Protein AF-A0A3B1AZQ3-F1 (afdb_monomer_lite)

Foldseek 3Di:
DQLVVLVVVQVVCVVVVQHWPDWPCSVVRAWIWTHRPVDIDIRHDPVVCVVVVCVVVVPDPPPPPPPPDPDD

Structure (mmCIF, N/CA/C/O backbone):
data_AF-A0A3B1AZQ3-F1
#
_entry.id   AF-A0A3B1AZQ3-F1
#
loop_
_atom_site.group_PDB
_atom_site.id
_atom_site.type_symbol
_atom_site.label_atom_id
_atom_site.label_alt_id
_atom_site.label_comp_id
_atom_site.label_asym_id
_atom_site.label_entity_id
_atom_site.label_seq_id
_atom_site.pdbx_PDB_ins_code
_atom_site.Cartn_x
_atom_site.Cartn_y
_atom_site.Cartn_z
_atom_site.occupancy
_atom_site.B_iso_or_equiv
_atom_site.auth_seq_id
_atom_site.auth_comp_id
_atom_site.auth_asym_id
_atom_site.auth_atom_id
_atom_site.pdbx_PDB_model_num
ATOM 1 N N . HIS A 1 1 ? -1.266 5.055 -12.697 1.00 83.31 1 HIS A N 1
ATOM 2 C CA . HIS A 1 1 ? -2.472 4.248 -12.388 1.00 83.31 1 HIS A CA 1
ATOM 3 C C . HIS A 1 1 ? -2.514 3.834 -10.913 1.00 83.31 1 HIS A C 1
ATOM 5 O O . HIS A 1 1 ? -3.540 4.030 -10.271 1.00 83.31 1 HIS A O 1
ATOM 11 N N . VAL A 1 2 ? -1.389 3.368 -10.351 1.00 94.50 2 VAL A N 1
ATOM 12 C CA . VAL A 1 2 ? -1.246 2.972 -8.934 1.00 94.50 2 VAL A CA 1
ATOM 13 C C . VAL A 1 2 ? -1.735 4.038 -7.955 1.00 94.50 2 VAL A C 1
ATOM 15 O O . VAL A 1 2 ? -2.614 3.744 -7.157 1.00 94.50 2 VAL A O 1
ATOM 18 N N . LYS A 1 3 ? -1.260 5.289 -8.062 1.00 94.12 3 LYS A N 1
ATOM 19 C CA . LYS A 1 3 ? -1.672 6.387 -7.165 1.00 94.12 3 LYS A CA 1
ATOM 20 C C . LYS A 1 3 ? -3.194 6.559 -7.084 1.00 94.12 3 LYS A C 1
ATOM 22 O O . LYS A 1 3 ? -3.753 6.694 -6.002 1.00 94.12 3 LYS A O 1
ATOM 27 N N . SER A 1 4 ? -3.877 6.518 -8.229 1.00 95.88 4 SER A N 1
ATOM 28 C CA . SER A 1 4 ? -5.335 6.666 -8.297 1.00 95.88 4 SER A CA 1
ATOM 29 C C . SER A 1 4 ? -6.072 5.459 -7.713 1.00 95.88 4 SER A C 1
ATOM 31 O O . SER A 1 4 ? -7.051 5.647 -6.996 1.00 95.88 4 SER A O 1
ATOM 33 N N . LEU A 1 5 ? -5.613 4.235 -7.994 1.00 97.12 5 LEU A N 1
ATOM 34 C CA . LEU A 1 5 ? -6.208 3.012 -7.445 1.00 97.12 5 LEU A CA 1
ATOM 35 C C . LEU A 1 5 ? -5.976 2.894 -5.936 1.00 97.12 5 LEU A C 1
ATOM 37 O O . LEU A 1 5 ? -6.935 2.727 -5.188 1.00 97.12 5 LEU A O 1
ATOM 41 N N . GLY A 1 6 ? -4.731 3.043 -5.486 1.00 97.25 6 GLY A N 1
ATOM 42 C CA . GLY A 1 6 ? -4.375 2.996 -4.071 1.00 97.25 6 GLY A CA 1
ATOM 43 C C . GLY A 1 6 ? -5.082 4.093 -3.273 1.00 97.25 6 GLY A C 1
ATOM 44 O O . GLY A 1 6 ? -5.728 3.808 -2.268 1.00 97.25 6 GLY A O 1
ATOM 45 N N . GLY A 1 7 ? -5.105 5.326 -3.789 1.00 96.94 7 GLY A N 1
ATOM 46 C CA . GLY A 1 7 ? -5.879 6.411 -3.182 1.00 96.94 7 GLY A CA 1
ATOM 47 C C . GLY A 1 7 ? -7.386 6.121 -3.121 1.00 96.94 7 GLY A C 1
ATOM 48 O O . GLY A 1 7 ? -8.055 6.512 -2.164 1.00 96.94 7 GLY A O 1
ATOM 49 N N . ASN A 1 8 ? -7.943 5.395 -4.100 1.00 97.94 8 ASN A N 1
ATOM 50 C CA . ASN A 1 8 ? -9.345 4.970 -4.063 1.00 97.94 8 ASN A CA 1
ATOM 51 C C . ASN A 1 8 ? -9.607 3.933 -2.964 1.00 97.94 8 ASN A C 1
ATOM 53 O O . ASN A 1 8 ? -10.630 4.033 -2.285 1.00 97.94 8 ASN A O 1
ATOM 57 N N . VAL A 1 9 ? -8.692 2.977 -2.775 1.00 97.81 9 VAL A N 1
ATOM 58 C CA . VAL A 1 9 ? -8.755 1.990 -1.685 1.00 97.81 9 VAL A CA 1
ATOM 59 C C . VAL A 1 9 ? -8.757 2.705 -0.337 1.00 97.81 9 VAL A C 1
ATOM 61 O O . VAL A 1 9 ? -9.688 2.511 0.442 1.00 97.81 9 VAL A O 1
ATOM 64 N N . VAL A 1 10 ? -7.806 3.616 -0.110 1.00 97.81 10 VAL A N 1
ATOM 65 C CA . VAL A 1 10 ? -7.722 4.434 1.112 1.00 97.81 10 VAL A CA 1
ATOM 66 C C . VAL A 1 10 ? -9.017 5.213 1.356 1.00 97.81 10 VAL A C 1
ATOM 68 O O . VAL A 1 10 ? -9.583 5.172 2.449 1.00 97.81 10 VAL A O 1
ATOM 71 N N . LEU A 1 11 ? -9.527 5.906 0.332 1.00 98.19 11 LEU A N 1
ATOM 72 C CA . LEU A 1 11 ? -10.757 6.690 0.444 1.00 98.19 11 LEU A CA 1
ATOM 73 C C . LEU A 1 11 ? -11.961 5.814 0.812 1.00 98.19 11 LEU A C 1
ATOM 75 O O . LEU A 1 11 ? -12.790 6.218 1.629 1.00 98.19 11 LEU A O 1
ATOM 79 N N . LYS A 1 12 ? -12.091 4.638 0.190 1.00 98.19 12 LYS A N 1
ATOM 80 C CA . LYS A 1 12 ? -13.202 3.715 0.449 1.00 98.19 12 LYS A CA 1
ATOM 81 C C . LYS A 1 12 ? -13.097 3.061 1.822 1.00 98.19 12 LYS A C 1
ATOM 83 O O . LYS A 1 12 ? -14.119 2.991 2.498 1.00 98.19 12 LYS A O 1
ATOM 88 N N . ALA A 1 13 ? -11.900 2.660 2.247 1.00 97.88 13 ALA A N 1
ATOM 89 C CA . ALA A 1 13 ? -11.663 2.135 3.589 1.00 97.88 13 ALA A CA 1
ATOM 90 C C . ALA A 1 13 ? -12.100 3.157 4.650 1.00 97.88 13 ALA A C 1
ATOM 92 O O . ALA A 1 13 ? -12.965 2.860 5.476 1.00 97.88 13 ALA A O 1
ATOM 93 N N . LYS A 1 14 ? -11.639 4.412 4.524 1.00 97.44 14 LYS A N 1
ATOM 94 C CA . LYS A 1 14 ? -12.018 5.513 5.428 1.00 97.44 14 LYS A CA 1
ATOM 95 C C . LYS A 1 14 ? -13.533 5.740 5.458 1.00 97.44 14 LYS A C 1
ATOM 97 O O . LYS A 1 14 ? -14.113 5.891 6.530 1.00 97.44 14 LYS A O 1
ATOM 102 N N . LYS A 1 15 ? -14.202 5.711 4.297 1.00 98.19 15 LYS A N 1
ATOM 103 C CA . LYS A 1 15 ? -15.673 5.818 4.204 1.00 98.19 15 LYS A CA 1
ATOM 104 C C . LYS A 1 15 ? -16.414 4.646 4.852 1.00 98.19 15 LYS A C 1
ATOM 106 O O . LYS A 1 15 ? -17.533 4.839 5.313 1.00 98.19 15 LYS A O 1
ATOM 111 N N . ALA A 1 16 ? -15.810 3.463 4.885 1.00 97.44 16 ALA A N 1
ATOM 112 C CA . ALA A 1 16 ? -16.351 2.284 5.553 1.00 97.44 16 ALA A CA 1
ATOM 113 C C . ALA A 1 16 ? -16.040 2.246 7.064 1.00 97.44 16 ALA A C 1
ATOM 115 O O . ALA A 1 16 ? -16.372 1.268 7.726 1.00 97.44 16 ALA A O 1
ATOM 116 N N . GLY A 1 17 ? -15.410 3.291 7.615 1.00 97.06 17 GLY A N 1
ATOM 117 C CA . GLY A 1 17 ? -15.016 3.349 9.024 1.00 97.06 17 GLY A CA 1
ATOM 118 C C . GLY A 1 17 ? -13.725 2.594 9.348 1.00 97.06 17 GLY A C 1
ATOM 119 O O . GLY A 1 17 ? -13.400 2.454 10.521 1.00 97.06 17 GLY A O 1
ATOM 120 N N . GLN A 1 18 ? -12.983 2.140 8.334 1.00 96.88 18 GLN A N 1
ATOM 121 C CA . GLN A 1 18 ? -11.701 1.458 8.495 1.00 96.88 18 GLN A CA 1
ATOM 122 C C . GLN A 1 18 ? -10.556 2.421 8.181 1.00 96.88 18 GLN A C 1
ATOM 124 O O . GLN A 1 18 ? -10.375 2.841 7.036 1.00 96.88 18 GLN A O 1
ATOM 129 N N . GLN A 1 19 ? -9.795 2.807 9.203 1.00 97.00 19 GLN A N 1
ATOM 130 C CA . GLN A 1 19 ? -8.602 3.630 9.015 1.00 97.00 19 GLN A CA 1
ATOM 131 C C . GLN A 1 19 ? -7.417 2.738 8.6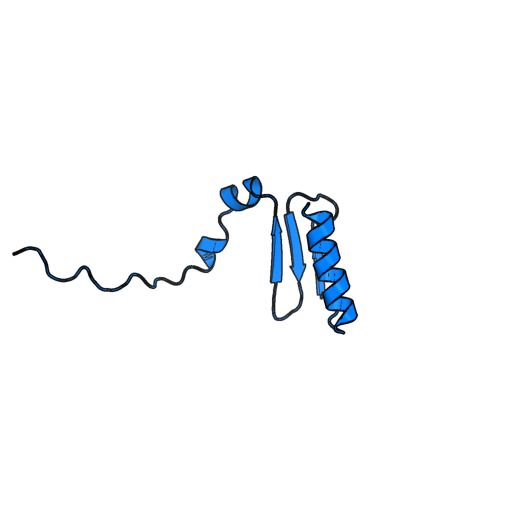40 1.00 97.00 19 GLN A C 1
ATOM 133 O O . GLN A 1 19 ? -7.119 1.821 9.404 1.00 97.00 19 GLN A O 1
ATOM 138 N N . PRO A 1 20 ? -6.731 2.999 7.511 1.00 97.62 20 PRO A N 1
ATOM 139 C CA . PRO A 1 20 ? -5.473 2.328 7.223 1.00 97.62 20 PRO A CA 1
ATOM 140 C C . PRO A 1 20 ? -4.469 2.552 8.356 1.00 97.62 20 PRO A C 1
ATOM 142 O O . PRO A 1 20 ? -4.340 3.672 8.858 1.00 97.62 20 PRO A O 1
ATOM 145 N N . LEU A 1 21 ? -3.760 1.494 8.739 1.00 98.06 21 LEU A N 1
ATOM 146 C CA . LEU A 1 21 ? -2.677 1.555 9.721 1.00 98.06 21 LEU A CA 1
ATOM 147 C C . LEU A 1 21 ? -1.413 2.176 9.113 1.00 98.06 21 LEU A C 1
ATOM 149 O O . LEU A 1 21 ? -0.659 2.851 9.812 1.00 98.06 21 LEU A O 1
ATOM 153 N N . GLY A 1 22 ? -1.218 1.987 7.806 1.00 97.38 22 GLY A N 1
ATOM 154 C CA . GLY A 1 22 ? -0.083 2.507 7.054 1.00 97.38 22 GLY A CA 1
ATOM 155 C C . GLY A 1 22 ? -0.383 2.645 5.562 1.00 97.38 22 GLY A C 1
ATOM 156 O O . GLY A 1 22 ? -1.167 1.885 4.990 1.00 97.38 22 GLY A O 1
ATOM 157 N N . GLU A 1 23 ? 0.249 3.637 4.937 1.00 97.50 23 GLU A N 1
ATOM 158 C CA . GLU A 1 23 ? 0.184 3.914 3.501 1.00 97.50 23 GLU A CA 1
ATOM 159 C C . GLU A 1 23 ? 1.617 4.188 3.004 1.00 97.50 23 GLU A C 1
ATOM 161 O O . GLU A 1 23 ? 2.231 5.180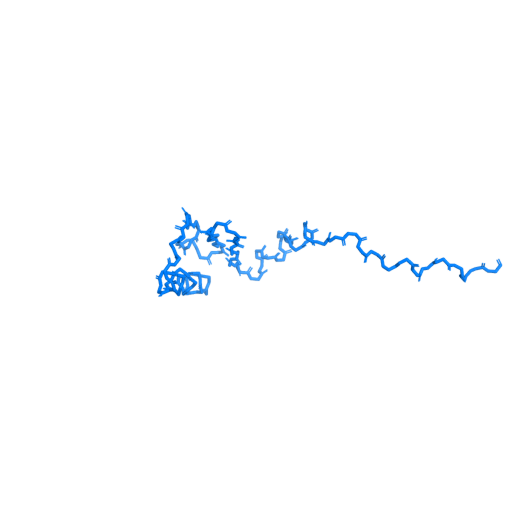 3.400 1.00 97.50 23 GLU A O 1
ATOM 166 N N . GLU A 1 24 ? 2.159 3.333 2.134 1.00 97.69 24 GLU A N 1
ATOM 167 C CA . GLU A 1 24 ? 3.517 3.472 1.589 1.00 97.69 24 GLU A CA 1
ATOM 168 C C . GLU A 1 24 ? 3.503 3.501 0.056 1.00 97.69 24 GLU A C 1
ATOM 170 O O . GLU A 1 24 ? 2.646 2.894 -0.586 1.00 97.69 24 GLU A O 1
ATOM 175 N N . GLY A 1 25 ? 4.444 4.228 -0.557 1.00 95.69 25 GLY A N 1
ATOM 176 C CA . GLY A 1 25 ? 4.681 4.197 -2.010 1.00 95.69 25 GLY A CA 1
ATOM 177 C C . GLY A 1 25 ? 3.604 4.837 -2.907 1.00 95.69 25 GLY A C 1
ATOM 178 O O . GLY A 1 25 ? 3.802 4.957 -4.119 1.00 95.69 25 GLY A O 1
ATOM 179 N N . LEU A 1 26 ? 2.493 5.329 -2.341 1.00 93.25 26 LEU A N 1
ATOM 180 C CA . LEU A 1 26 ? 1.394 5.965 -3.090 1.00 93.25 26 LEU A CA 1
ATOM 181 C C . LEU A 1 26 ? 1.846 7.123 -3.991 1.00 93.25 26 LEU A C 1
ATOM 183 O O . LEU A 1 26 ? 1.325 7.276 -5.099 1.00 93.25 26 LEU A O 1
ATOM 187 N N . ASP A 1 27 ? 2.800 7.933 -3.530 1.00 92.75 27 ASP A N 1
ATOM 188 C CA . ASP A 1 27 ? 3.303 9.077 -4.293 1.00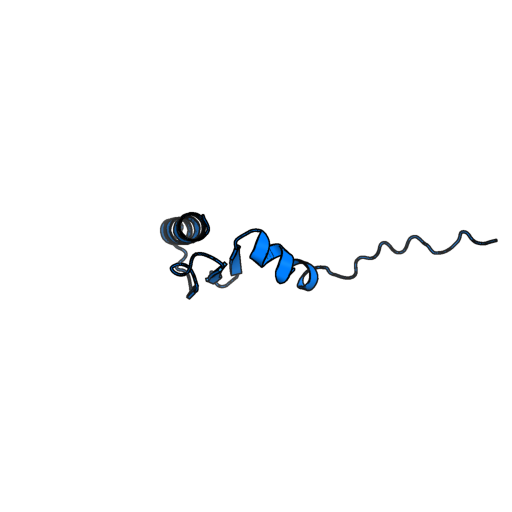 92.75 27 ASP A CA 1
ATOM 189 C C . ASP A 1 27 ? 4.290 8.689 -5.394 1.00 92.75 27 ASP A C 1
ATOM 191 O O . ASP A 1 27 ? 4.295 9.341 -6.437 1.00 92.75 27 ASP A O 1
ATOM 195 N N . ALA A 1 28 ? 5.064 7.615 -5.198 1.00 92.75 28 ALA A N 1
ATOM 196 C CA . ALA A 1 28 ? 5.985 7.093 -6.206 1.00 92.75 28 ALA A CA 1
ATOM 197 C C . ALA A 1 28 ? 5.225 6.492 -7.399 1.00 92.75 28 ALA A C 1
ATOM 199 O O . ALA A 1 28 ? 5.631 6.647 -8.546 1.00 92.75 28 ALA A O 1
ATOM 200 N N . GLY A 1 29 ? 4.077 5.854 -7.144 1.00 91.31 29 GLY A N 1
ATOM 201 C CA . GLY A 1 29 ? 3.157 5.420 -8.199 1.00 91.31 29 GLY A CA 1
ATOM 202 C C . GLY A 1 29 ? 3.598 4.181 -8.987 1.00 91.31 29 GLY A C 1
ATOM 203 O O . GLY A 1 29 ? 2.927 3.823 -9.957 1.00 91.31 29 GLY A O 1
ATOM 204 N N . GLU A 1 30 ? 4.667 3.513 -8.559 1.00 95.25 30 GLU A N 1
ATOM 205 C CA . GLU A 1 30 ? 5.132 2.236 -9.111 1.00 95.25 30 G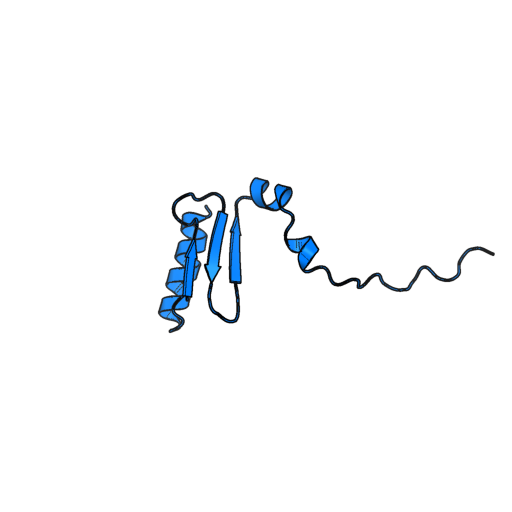LU A CA 1
ATOM 206 C C . GLU A 1 30 ? 4.584 1.046 -8.319 1.00 95.25 30 GLU A C 1
ATOM 208 O O . GLU A 1 30 ? 4.058 0.094 -8.898 1.00 95.25 30 GLU A O 1
ATOM 213 N N . TRP A 1 31 ? 4.635 1.149 -6.992 1.00 97.31 31 TRP A N 1
ATOM 214 C CA . TRP A 1 31 ? 4.122 0.172 -6.044 1.00 97.31 31 TRP A CA 1
ATOM 215 C C . TRP A 1 31 ? 3.668 0.905 -4.783 1.00 97.31 31 TRP A C 1
ATOM 217 O O . TRP A 1 31 ? 4.421 1.685 -4.208 1.00 97.31 31 TRP A O 1
ATOM 227 N N . ALA A 1 32 ? 2.423 0.675 -4.383 1.00 97.94 32 ALA A N 1
ATOM 228 C CA . ALA A 1 32 ? 1.871 1.113 -3.117 1.00 97.94 32 ALA A CA 1
ATOM 229 C C . ALA A 1 32 ? 1.464 -0.078 -2.243 1.00 97.94 32 ALA A C 1
ATOM 231 O O . ALA A 1 32 ? 0.919 -1.070 -2.744 1.00 97.94 32 ALA A O 1
ATOM 232 N N . LEU A 1 33 ? 1.684 0.068 -0.939 1.00 98.12 33 LEU A N 1
ATOM 233 C CA . LEU A 1 33 ? 1.222 -0.845 0.100 1.00 98.12 33 LEU A CA 1
ATOM 234 C C . LEU A 1 33 ? 0.251 -0.092 1.008 1.00 98.12 33 LEU A C 1
ATOM 236 O O . LEU A 1 33 ? 0.523 1.034 1.427 1.00 98.12 33 LEU A O 1
ATOM 240 N N . ILE A 1 34 ? -0.899 -0.704 1.278 1.00 98.38 34 ILE A N 1
ATOM 241 C CA . ILE A 1 34 ? -1.913 -0.162 2.183 1.00 98.38 34 ILE A CA 1
ATOM 242 C C . ILE A 1 34 ? -2.211 -1.230 3.223 1.00 98.38 34 ILE A C 1
ATOM 244 O O . ILE A 1 34 ? -2.726 -2.300 2.887 1.00 98.38 34 ILE A O 1
ATOM 248 N N . ASP A 1 35 ? -1.892 -0.927 4.473 1.00 98.19 35 ASP A N 1
ATOM 249 C CA . ASP A 1 35 ? -2.148 -1.803 5.608 1.00 98.19 35 ASP A CA 1
ATOM 250 C C . ASP A 1 35 ? -3.524 -1.480 6.209 1.00 98.19 35 ASP A C 1
ATOM 252 O O . ASP A 1 35 ? -3.778 -0.348 6.630 1.00 98.19 35 ASP A O 1
ATOM 256 N N . LEU A 1 36 ? -4.426 -2.465 6.216 1.00 98.00 36 LEU A N 1
ATOM 257 C CA . LEU A 1 36 ? -5.769 -2.381 6.799 1.00 98.00 36 LEU A CA 1
ATOM 258 C C . LEU A 1 36 ? -5.915 -3.275 8.048 1.00 98.00 36 LEU A C 1
ATOM 260 O O . LEU A 1 36 ? -7.039 -3.580 8.447 1.00 98.00 36 LEU A O 1
ATOM 264 N N . GLY A 1 37 ? -4.809 -3.716 8.653 1.00 95.81 37 GLY A N 1
ATOM 265 C CA . GLY A 1 37 ? -4.782 -4.616 9.807 1.00 95.81 37 GLY A CA 1
ATOM 266 C C . GLY A 1 37 ? -4.915 -6.080 9.399 1.00 95.81 37 GLY A C 1
ATOM 267 O O . GLY A 1 37 ? -3.918 -6.786 9.289 1.00 95.81 37 GLY A O 1
ATOM 268 N N . ASP A 1 38 ? -6.143 -6.535 9.147 1.00 95.31 38 ASP A N 1
ATOM 269 C CA . ASP A 1 38 ? -6.407 -7.937 8.775 1.00 95.31 38 ASP A CA 1
ATOM 270 C C . ASP A 1 38 ? -6.054 -8.240 7.308 1.00 95.31 38 ASP A C 1
ATOM 272 O O . ASP A 1 38 ? -5.911 -9.396 6.909 1.00 95.31 38 ASP A O 1
ATOM 276 N N . VAL A 1 39 ? -5.949 -7.196 6.481 1.00 96.00 39 VAL A N 1
ATOM 277 C CA . VAL A 1 39 ? -5.683 -7.288 5.043 1.00 96.00 39 VAL A CA 1
ATOM 278 C C . VAL A 1 39 ? -4.609 -6.280 4.658 1.00 96.00 39 VAL A C 1
ATOM 280 O O . VAL A 1 39 ? -4.709 -5.101 4.990 1.00 96.00 39 VAL A O 1
ATOM 283 N N . VAL A 1 40 ? -3.627 -6.722 3.871 1.00 96.69 40 VAL A N 1
ATOM 284 C CA . VAL A 1 40 ? -2.628 -5.845 3.249 1.00 96.69 40 VAL A CA 1
ATOM 285 C C . VAL A 1 40 ? -2.865 -5.796 1.744 1.00 96.69 40 VAL A C 1
ATOM 287 O O . VAL A 1 40 ? -2.840 -6.820 1.057 1.00 96.69 40 VAL A O 1
ATOM 290 N N . VAL A 1 41 ? -3.092 -4.597 1.210 1.00 97.75 41 VAL A N 1
ATOM 291 C CA . VAL A 1 41 ? -3.363 -4.385 -0.215 1.00 97.75 41 VAL A CA 1
ATOM 292 C C . VAL A 1 41 ? -2.092 -3.924 -0.918 1.00 97.75 41 VAL A C 1
ATOM 294 O O . VAL A 1 41 ? -1.537 -2.877 -0.593 1.00 97.75 41 VAL A O 1
ATOM 297 N N . HIS A 1 42 ? -1.678 -4.677 -1.934 1.00 97.81 42 HIS A N 1
ATOM 298 C CA . HIS A 1 42 ? -0.573 -4.319 -2.817 1.00 97.81 42 HIS A CA 1
ATOM 299 C C . HIS A 1 42 ? -1.127 -3.803 -4.150 1.00 97.81 42 HIS A C 1
ATOM 301 O O . HIS A 1 42 ? -1.857 -4.513 -4.844 1.00 97.81 42 HIS A O 1
ATOM 307 N N . VAL A 1 43 ? -0.784 -2.571 -4.527 1.00 97.56 43 VAL A N 1
ATOM 308 C CA . VAL A 1 43 ? -1.157 -1.975 -5.820 1.00 97.56 43 VAL A CA 1
ATOM 309 C C . VAL A 1 43 ? 0.118 -1.668 -6.587 1.00 97.56 43 VAL A C 1
ATOM 311 O O . VAL A 1 43 ? 0.914 -0.849 -6.147 1.00 97.56 43 VAL A O 1
ATOM 314 N N . MET A 1 44 ? 0.317 -2.299 -7.737 1.00 97.12 44 MET A N 1
ATOM 315 C CA . MET A 1 44 ? 1.594 -2.266 -8.453 1.00 97.12 44 MET A CA 1
ATOM 316 C C . MET A 1 44 ? 1.398 -2.144 -9.964 1.00 97.12 44 MET A C 1
ATOM 318 O O . MET A 1 44 ? 0.349 -2.520 -10.498 1.00 97.12 44 MET A O 1
ATOM 322 N N . GLN A 1 45 ? 2.395 -1.586 -10.651 1.00 96.62 45 GLN A N 1
ATOM 323 C CA . GLN A 1 45 ? 2.463 -1.652 -12.111 1.00 96.62 45 GLN A CA 1
ATOM 324 C C . GLN A 1 45 ? 2.697 -3.102 -12.576 1.00 96.62 45 GLN A C 1
ATOM 326 O O . GLN A 1 45 ? 3.341 -3.858 -11.848 1.00 96.62 45 GLN A O 1
ATOM 331 N N . PRO A 1 46 ? 2.217 -3.495 -13.775 1.00 96.38 46 PRO A N 1
ATOM 332 C CA . PRO A 1 46 ? 2.398 -4.857 -14.285 1.00 96.38 46 PRO A CA 1
ATOM 333 C C . PRO A 1 46 ? 3.863 -5.311 -14.294 1.00 96.38 46 PRO A C 1
ATOM 335 O O . PRO A 1 46 ? 4.172 -6.377 -13.788 1.00 96.38 46 PRO A O 1
ATOM 338 N N . GLU A 1 47 ? 4.778 -4.453 -14.744 1.00 96.75 47 GLU A N 1
ATOM 339 C CA . GLU A 1 47 ? 6.218 -4.750 -14.807 1.00 96.75 47 GLU A CA 1
ATOM 340 C C . GLU A 1 47 ? 6.826 -5.040 -13.424 1.00 96.75 47 GLU A C 1
ATOM 342 O O . GLU A 1 47 ? 7.648 -5.940 -13.270 1.00 96.75 47 GLU A O 1
ATOM 347 N N . VAL A 1 48 ? 6.386 -4.305 -12.396 1.00 96.56 48 VAL A N 1
ATOM 348 C CA . VAL A 1 48 ? 6.820 -4.504 -11.004 1.00 96.56 48 VAL A CA 1
ATOM 349 C C . VAL A 1 48 ? 6.248 -5.810 -10.453 1.00 96.56 48 VAL A C 1
ATOM 351 O O . VAL A 1 48 ? 6.957 -6.567 -9.791 1.00 96.56 48 VAL A O 1
ATOM 354 N N . ARG A 1 49 ? 4.981 -6.107 -10.766 1.00 96.06 49 ARG A N 1
ATOM 355 C CA . ARG A 1 49 ? 4.324 -7.366 -10.396 1.00 96.06 49 ARG A CA 1
ATOM 356 C C . ARG A 1 49 ? 5.045 -8.574 -10.975 1.00 96.06 49 ARG A C 1
ATOM 358 O O . ARG A 1 49 ? 5.366 -9.502 -10.238 1.00 96.06 49 ARG A O 1
ATOM 365 N N . ASP A 1 50 ? 5.354 -8.518 -12.264 1.00 96.31 50 ASP A N 1
ATOM 366 C CA . ASP A 1 50 ? 6.019 -9.597 -12.992 1.00 96.31 50 ASP A CA 1
ATOM 367 C C . ASP A 1 50 ? 7.458 -9.822 -12.511 1.00 96.31 50 ASP A C 1
ATOM 369 O O . ASP A 1 50 ? 7.957 -10.948 -12.568 1.00 96.31 50 ASP A O 1
ATOM 373 N N . PHE A 1 51 ? 8.126 -8.771 -12.022 1.00 95.88 51 PHE A N 1
ATOM 374 C CA . PHE A 1 51 ? 9.465 -8.863 -11.444 1.00 95.88 51 PHE A CA 1
ATOM 375 C C . PHE A 1 51 ? 9.460 -9.510 -10.052 1.00 95.88 51 PHE A C 1
ATOM 377 O O . PHE A 1 51 ? 10.258 -10.412 -9.799 1.00 95.88 51 PHE A O 1
ATOM 384 N N . TYR A 1 52 ? 8.575 -9.064 -9.152 1.00 95.38 52 TYR A N 1
ATOM 385 C CA . TYR A 1 52 ? 8.569 -9.531 -7.759 1.00 95.38 52 TYR A CA 1
ATOM 386 C C . TYR A 1 52 ? 7.793 -10.833 -7.536 1.00 95.38 52 TYR A C 1
ATOM 388 O O . TYR A 1 52 ? 8.142 -11.571 -6.617 1.00 95.38 52 TYR A O 1
ATOM 396 N N . GLN A 1 53 ? 6.771 -11.126 -8.349 1.00 94.00 53 GLN A N 1
ATOM 397 C CA . GLN A 1 53 ? 5.996 -12.379 -8.327 1.00 94.00 53 GLN A CA 1
ATOM 398 C C . GLN A 1 53 ? 5.556 -12.794 -6.915 1.00 94.00 53 GLN A C 1
ATOM 400 O O . GLN A 1 53 ? 5.668 -13.962 -6.532 1.00 94.00 53 GLN A O 1
ATOM 405 N N . LEU A 1 54 ? 5.085 -11.825 -6.120 1.00 92.88 54 LEU A N 1
ATOM 406 C CA . LEU A 1 54 ? 4.733 -12.045 -4.713 1.00 92.88 54 LEU A CA 1
ATOM 407 C C . LEU A 1 54 ? 3.637 -13.102 -4.547 1.00 92.88 54 LEU A C 1
ATOM 409 O O . LEU A 1 54 ? 3.542 -13.700 -3.482 1.00 92.88 54 LEU A O 1
ATOM 413 N N . GLU A 1 55 ? 2.842 -13.356 -5.587 1.00 91.44 55 GLU A N 1
ATOM 414 C CA . GLU A 1 55 ? 1.843 -14.426 -5.659 1.00 91.44 55 GLU A CA 1
ATOM 415 C C . GLU A 1 55 ? 2.415 -15.782 -5.245 1.00 91.44 55 GLU A C 1
ATOM 417 O O . GLU A 1 55 ? 1.757 -16.509 -4.507 1.00 91.44 55 GLU A O 1
ATOM 422 N N . LYS A 1 56 ? 3.664 -16.069 -5.627 1.00 91.12 56 LYS A N 1
ATOM 423 C CA . LYS A 1 56 ? 4.347 -17.333 -5.321 1.00 91.12 56 LYS A CA 1
ATOM 424 C C . LYS A 1 56 ? 4.563 -17.573 -3.832 1.00 91.12 56 LYS A C 1
ATOM 426 O O . LYS A 1 56 ? 4.726 -18.710 -3.418 1.00 91.12 56 LYS A O 1
ATOM 431 N N . LEU A 1 57 ? 4.579 -16.518 -3.016 1.00 89.62 57 LEU A N 1
ATOM 432 C CA . LEU A 1 57 ? 4.694 -16.655 -1.561 1.00 89.62 57 LEU A CA 1
ATOM 433 C C . LEU A 1 57 ? 3.404 -17.192 -0.928 1.00 89.62 57 LEU A C 1
ATOM 435 O O . LEU A 1 57 ? 3.433 -17.695 0.191 1.00 89.62 57 LEU A O 1
ATOM 439 N N . TRP A 1 58 ? 2.280 -17.053 -1.632 1.00 88.06 58 TRP A N 1
ATOM 440 C CA . TRP A 1 58 ? 0.948 -17.445 -1.174 1.00 88.06 58 TRP A CA 1
ATOM 441 C C . TRP A 1 58 ? 0.432 -18.694 -1.888 1.00 88.06 58 TRP A C 1
ATOM 443 O O . TRP A 1 58 ? -0.658 -19.170 -1.576 1.00 88.06 58 TRP A O 1
ATOM 453 N N . GLU A 1 59 ? 1.201 -19.220 -2.842 1.00 86.38 59 GLU A N 1
ATOM 454 C CA . GLU A 1 59 ? 0.998 -20.552 -3.389 1.00 86.38 59 GLU A CA 1
ATOM 455 C C . GLU A 1 59 ? 1.290 -21.552 -2.265 1.00 86.38 59 GLU A C 1
ATOM 457 O O . GLU A 1 59 ? 2.433 -21.790 -1.882 1.00 86.38 59 GLU A O 1
ATOM 462 N N . THR A 1 60 ? 0.237 -22.102 -1.666 1.00 74.81 60 THR A N 1
ATOM 463 C CA . THR A 1 60 ? 0.361 -23.301 -0.838 1.00 74.81 60 THR A CA 1
ATOM 464 C C . THR A 1 60 ? 0.687 -24.473 -1.760 1.00 74.81 60 THR A C 1
ATOM 466 O O . THR A 1 60 ? 0.126 -24.529 -2.852 1.00 74.81 60 THR A O 1
ATOM 469 N N . ASP A 1 61 ? 1.550 -25.401 -1.330 1.00 66.06 61 ASP A N 1
ATOM 470 C CA . ASP A 1 61 ? 1.934 -26.633 -2.048 1.00 66.06 61 ASP A CA 1
ATOM 471 C C . ASP A 1 61 ? 0.741 -27.597 -2.278 1.00 66.06 61 ASP A C 1
ATOM 473 O O . ASP A 1 61 ? 0.777 -28.772 -1.918 1.00 66.06 61 ASP A O 1
ATOM 477 N N . GLU A 1 62 ? -0.348 -27.145 -2.892 1.00 62.75 62 GLU A N 1
ATOM 478 C CA . GLU A 1 62 ? -1.359 -28.019 -3.472 1.00 62.75 62 GLU A CA 1
ATOM 479 C C . GLU A 1 62 ? -0.899 -28.402 -4.881 1.00 62.75 62 GLU A C 1
ATOM 481 O O . GLU A 1 62 ? -1.499 -28.041 -5.892 1.00 62.75 62 GLU A O 1
ATOM 486 N N . GLN A 1 63 ? 0.195 -29.169 -4.954 1.00 59.25 63 GLN A N 1
ATOM 487 C CA . GLN A 1 63 ? 0.342 -30.082 -6.080 1.00 59.25 63 GLN A CA 1
ATOM 488 C C . GLN A 1 63 ? -0.816 -31.083 -5.976 1.00 59.25 63 GLN A C 1
ATOM 490 O O . GLN A 1 63 ? -0.907 -31.783 -4.960 1.00 59.25 63 GLN A O 1
ATOM 495 N N . PRO A 1 64 ? -1.708 -31.198 -6.977 1.00 52.31 64 PRO A N 1
ATOM 496 C CA . PRO A 1 64 ? -2.597 -32.343 -7.020 1.00 52.31 64 PRO A CA 1
ATOM 497 C C . PRO A 1 64 ? -1.717 -33.595 -7.032 1.00 52.31 64 PRO A C 1
ATOM 499 O O . PRO A 1 64 ? -0.859 -33.758 -7.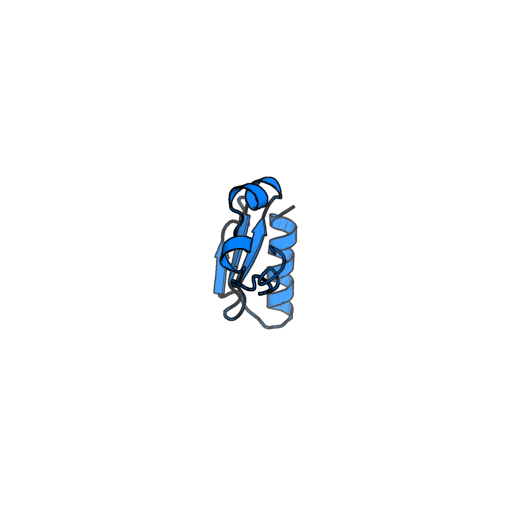900 1.00 52.31 64 PRO A O 1
ATOM 502 N N . ALA A 1 65 ? -1.898 -34.448 -6.026 1.00 58.44 65 ALA A N 1
ATOM 503 C CA . ALA A 1 65 ? -1.220 -35.729 -5.875 1.00 58.44 65 ALA A CA 1
ATOM 504 C C . ALA A 1 65 ? -1.726 -36.744 -6.915 1.00 58.44 65 ALA A C 1
ATOM 506 O O . ALA A 1 65 ? -2.200 -37.817 -6.555 1.00 58.44 65 ALA A O 1
ATOM 507 N N . ASP A 1 66 ? -1.667 -36.393 -8.198 1.00 58.22 66 ASP A N 1
ATOM 508 C CA . ASP A 1 66 ? -2.200 -37.208 -9.286 1.00 58.22 66 ASP A CA 1
ATOM 509 C C . ASP A 1 66 ? -1.190 -37.339 -10.432 1.00 58.22 66 ASP A C 1
ATOM 511 O O . ASP A 1 66 ? -1.475 -37.077 -11.591 1.00 58.22 66 ASP A O 1
ATOM 515 N N . GLU A 1 67 ? 0.027 -37.765 -10.083 1.00 54.78 67 GLU A N 1
ATOM 516 C CA . GLU A 1 67 ? 0.936 -38.474 -10.998 1.00 54.78 67 GLU A CA 1
ATOM 517 C C . GLU A 1 67 ? 1.604 -39.671 -10.290 1.00 54.78 67 GLU A C 1
ATOM 519 O O . GLU A 1 67 ? 2.752 -40.030 -10.544 1.00 54.78 67 GLU A O 1
ATOM 524 N N . ALA A 1 68 ? 0.879 -40.332 -9.382 1.00 56.59 68 ALA A N 1
ATOM 525 C CA . ALA A 1 68 ? 1.228 -41.686 -8.973 1.00 56.59 68 ALA A CA 1
ATOM 526 C C . ALA A 1 68 ? 0.442 -42.676 -9.845 1.00 56.59 68 ALA A C 1
ATOM 528 O O . ALA A 1 68 ? -0.766 -42.822 -9.677 1.00 56.59 68 ALA A O 1
ATOM 529 N N . SER A 1 69 ? 1.161 -43.433 -10.682 1.00 54.75 69 SER A N 1
ATOM 530 C CA . SER A 1 69 ? 0.744 -44.705 -11.317 1.00 54.75 69 SER A CA 1
ATOM 531 C C . SER A 1 69 ? 0.326 -44.674 -12.795 1.00 54.75 69 SER A C 1
ATOM 533 O O . SER A 1 69 ? -0.715 -45.225 -13.135 1.00 54.75 69 SER A O 1
ATOM 535 N N . GLN A 1 70 ? 1.163 -44.159 -13.705 1.00 51.53 70 GLN A N 1
ATOM 536 C CA . GLN A 1 70 ? 1.217 -44.679 -15.087 1.00 51.53 70 GLN A CA 1
ATOM 537 C C . GLN A 1 70 ? 2.656 -44.732 -15.627 1.00 51.53 70 GLN A C 1
ATOM 539 O O . GLN A 1 70 ? 3.031 -44.024 -16.555 1.00 51.53 70 GLN A O 1
ATOM 544 N N . THR A 1 71 ? 3.456 -45.640 -15.079 1.00 46.97 71 THR A N 1
ATOM 545 C CA . THR A 1 71 ? 4.536 -46.306 -15.819 1.00 46.97 71 THR A CA 1
ATOM 546 C C . THR A 1 71 ? 4.505 -47.771 -15.402 1.00 46.97 71 THR A C 1
ATOM 548 O O . THR A 1 71 ? 4.397 -48.073 -14.214 1.00 46.97 71 THR A O 1
A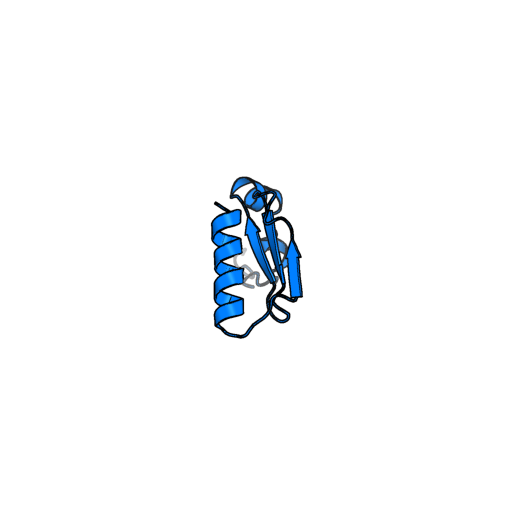TOM 551 N N . GLY A 1 72 ? 4.414 -48.641 -16.411 1.00 45.69 72 GLY A N 1
ATOM 552 C CA . GLY A 1 72 ? 4.102 -50.067 -16.281 1.00 45.69 72 GLY A CA 1
ATOM 553 C C . GLY A 1 72 ? 5.254 -50.952 -15.839 1.00 45.69 72 GLY A C 1
ATOM 554 O O . GLY A 1 72 ? 6.359 -50.432 -15.573 1.00 45.69 72 GLY A O 1
#

pLDDT: mean 88.72, std 15.44, range [45.69, 98.38]

InterPro domains:
  IPR004394 Protein Iojap/ribosomal silencing factor RsfS [PTHR21043] (1-69)
  IPR004394 Protein Iojap/ribosomal silencing factor RsfS [TIGR00090] (1-58)
  IPR043519 Nucleotidyltransferase superfamily [G3DSA:3.30.460.10] (1-61)
  IPR043519 Nucleotidyltransferase superfamily [SSF81301] (1-62)

Secondary structure (DSSP, 8-state):
-HHHHHHHHHHHHHHTT---SEEESTTT-SEEEEE-SS-EEEEE-HHHHHHH-GGGGS------S--SS---

Organism: NCBI:txid652676

Radius of gyration: 18.0 Å; chains: 1; bounding box: 26×59×26 Å

Sequence (72 aa):
HVKSLGGNVVLKAKKAGQQPLGEEGLDAGEWALIDLGDVVVHVMQPEVRDFYQLEKLWETDEQPADEASQTG